Protein AF-A0A8S2TA05-F1 (afdb_monomer_lite)

Structure (mmCIF, N/CA/C/O backbone):
data_AF-A0A8S2TA05-F1
#
_entry.id   AF-A0A8S2TA05-F1
#
loop_
_atom_site.group_PDB
_atom_site.id
_atom_site.type_symbol
_atom_site.label_atom_id
_atom_site.label_alt_id
_atom_site.label_comp_id
_atom_site.label_asym_id
_atom_site.label_entity_id
_atom_site.label_seq_id
_atom_site.pdbx_PDB_ins_code
_atom_site.Cartn_x
_atom_site.Cartn_y
_atom_site.Cartn_z
_atom_site.occupancy
_atom_site.B_iso_or_equiv
_atom_site.auth_seq_id
_atom_site.auth_comp_id
_atom_site.auth_asym_id
_atom_site.auth_atom_id
_atom_site.pdbx_PDB_model_num
ATOM 1 N N . ILE A 1 1 ? 0.111 21.145 4.535 1.00 79.19 1 ILE A N 1
ATOM 2 C CA . ILE A 1 1 ? -0.981 20.754 3.618 1.00 79.19 1 ILE A CA 1
ATOM 3 C C . ILE A 1 1 ? -2.219 20.674 4.480 1.00 79.19 1 ILE A C 1
ATOM 5 O O . ILE A 1 1 ? -2.162 20.009 5.507 1.00 79.19 1 ILE A O 1
ATOM 9 N N . GLU A 1 2 ? -3.253 21.425 4.133 1.00 86.06 2 GLU A N 1
ATOM 10 C CA . GLU A 1 2 ? -4.548 21.349 4.802 1.00 86.06 2 GLU A CA 1
ATOM 11 C C . GLU A 1 2 ? -5.426 20.397 3.988 1.00 86.06 2 GLU A C 1
ATOM 13 O O . GLU A 1 2 ? -5.510 20.537 2.7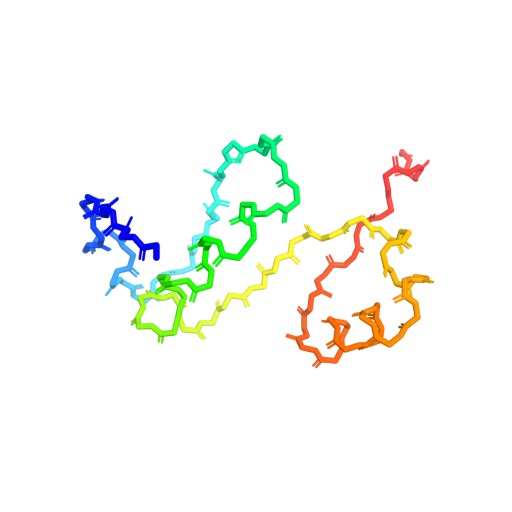67 1.00 86.06 2 GLU A O 1
ATOM 18 N N . TYR A 1 3 ? -5.992 19.386 4.644 1.00 88.19 3 TYR A N 1
ATOM 19 C CA . TYR A 1 3 ? -6.866 18.405 4.010 1.00 88.19 3 TYR A CA 1
ATOM 20 C C . TYR A 1 3 ? -8.311 18.721 4.384 1.00 88.19 3 TYR A C 1
ATOM 22 O O . TYR A 1 3 ? -8.657 18.721 5.563 1.00 88.19 3 TYR A O 1
ATOM 30 N N . CYS A 1 4 ? -9.156 18.954 3.382 1.00 91.94 4 CYS A N 1
ATOM 31 C CA . CYS A 1 4 ? -10.601 19.036 3.563 1.00 91.94 4 CYS A CA 1
ATOM 32 C C . CYS A 1 4 ? -11.203 17.672 3.226 1.00 91.94 4 CYS A C 1
ATOM 34 O O . CYS A 1 4 ? -11.106 17.222 2.084 1.00 91.94 4 CYS A O 1
ATOM 36 N N . VAL A 1 5 ? -11.794 17.011 4.220 1.00 91.75 5 VAL A N 1
ATOM 37 C CA . VAL A 1 5 ? -12.411 15.690 4.067 1.00 91.75 5 VAL A CA 1
ATOM 38 C C . VAL A 1 5 ? -13.892 15.802 4.392 1.00 91.75 5 VAL A C 1
ATOM 40 O O . VAL A 1 5 ? -14.264 16.275 5.463 1.00 91.75 5 VAL A O 1
ATOM 43 N N . GLU A 1 6 ? -14.738 15.353 3.473 1.00 94.06 6 GLU A N 1
ATOM 44 C CA . GLU A 1 6 ? -16.189 15.365 3.634 1.00 94.06 6 GLU A CA 1
ATOM 45 C C . GLU A 1 6 ? -16.724 13.937 3.765 1.00 94.06 6 GLU A C 1
ATOM 47 O O . GLU A 1 6 ? -16.234 13.017 3.113 1.00 94.06 6 GLU A O 1
ATOM 52 N N . ASN A 1 7 ? -17.762 13.758 4.586 1.00 93.69 7 ASN A N 1
ATOM 53 C CA . ASN A 1 7 ? -18.475 12.488 4.770 1.00 93.69 7 ASN A CA 1
ATOM 54 C C . ASN A 1 7 ? -17.612 11.300 5.238 1.00 93.69 7 ASN A C 1
ATOM 56 O O . ASN A 1 7 ? -17.878 10.150 4.883 1.00 93.69 7 ASN A O 1
ATOM 60 N N . ILE A 1 8 ? -16.603 11.564 6.072 1.00 91.44 8 ILE A N 1
ATOM 61 C CA . ILE A 1 8 ? -15.665 10.541 6.552 1.00 91.44 8 ILE A CA 1
ATOM 62 C C . ILE A 1 8 ? -16.342 9.396 7.322 1.00 91.44 8 ILE A C 1
ATOM 64 O O . ILE A 1 8 ? -15.899 8.254 7.235 1.00 91.44 8 ILE A O 1
ATOM 68 N N . GLN A 1 9 ? -17.477 9.668 7.970 1.00 91.38 9 GLN A N 1
ATOM 69 C CA . GLN A 1 9 ? -18.258 8.698 8.741 1.00 91.38 9 GLN A CA 1
ATOM 70 C C . GLN A 1 9 ? -18.722 7.475 7.935 1.00 91.38 9 GLN A C 1
ATOM 72 O O . GLN A 1 9 ? -19.086 6.452 8.508 1.00 91.38 9 GLN A O 1
ATOM 77 N N . VAL A 1 10 ? -18.722 7.561 6.600 1.00 90.50 10 VAL A N 1
ATOM 78 C CA . VAL A 1 10 ? -19.021 6.416 5.728 1.00 90.50 10 VAL A CA 1
ATOM 79 C C . VAL A 1 10 ? -17.958 5.319 5.865 1.00 90.50 10 VAL A C 1
ATOM 81 O O . VAL A 1 10 ? -18.280 4.149 5.671 1.00 90.50 10 VAL A O 1
ATOM 84 N N . LEU A 1 11 ? -16.723 5.676 6.229 1.00 89.19 11 LEU A N 1
ATOM 85 C CA . LEU A 1 11 ? -15.616 4.739 6.427 1.00 89.19 11 LEU A CA 1
ATOM 86 C C . LEU A 1 11 ? -15.566 4.154 7.850 1.00 89.19 11 LEU A C 1
ATOM 88 O O . LEU A 1 11 ? -14.974 3.100 8.032 1.00 89.19 11 LEU A O 1
ATOM 92 N N . ASP A 1 12 ? -16.264 4.747 8.827 1.00 88.12 12 ASP A N 1
ATOM 93 C CA . ASP A 1 12 ? -16.229 4.347 10.250 1.00 88.12 12 ASP A CA 1
ATOM 94 C C . ASP A 1 12 ?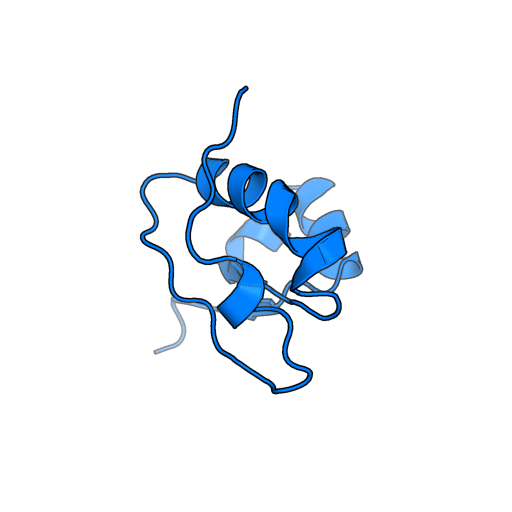 -17.020 3.064 10.580 1.00 88.12 12 ASP A C 1
ATOM 96 O O . ASP A 1 12 ? -17.331 2.776 11.740 1.00 88.12 12 ASP A O 1
ATOM 100 N N . ASN A 1 13 ? -17.382 2.273 9.571 1.00 83.88 13 ASN A N 1
ATOM 101 C CA . ASN A 1 13 ? -18.063 1.001 9.767 1.00 83.88 13 ASN A CA 1
ATOM 102 C C . ASN A 1 13 ? -17.073 -0.172 9.677 1.00 83.88 13 ASN A C 1
ATOM 104 O O . ASN A 1 13 ? -16.102 -0.147 8.931 1.00 83.88 13 ASN A O 1
ATOM 108 N N . ASN A 1 14 ? -17.335 -1.248 10.423 1.00 84.06 14 ASN A N 1
ATOM 109 C CA . ASN A 1 14 ? -16.470 -2.437 10.443 1.00 84.06 14 ASN A CA 1
ATOM 110 C C . ASN A 1 14 ? -16.708 -3.386 9.246 1.00 84.06 14 ASN A C 1
ATOM 112 O O . ASN A 1 14 ? -16.487 -4.593 9.371 1.00 84.06 14 ASN A O 1
ATOM 116 N N . GLN A 1 15 ? -17.212 -2.894 8.110 1.00 88.69 15 GLN A N 1
ATOM 117 C CA . GLN A 1 15 ? -17.439 -3.726 6.928 1.00 88.69 15 GLN A CA 1
ATOM 118 C C . GLN A 1 15 ? -16.260 -3.633 5.960 1.00 88.69 15 GLN A C 1
ATOM 120 O O . GLN A 1 15 ? -15.626 -2.594 5.798 1.00 88.69 15 GLN A O 1
ATOM 125 N N . SER A 1 16 ? -15.984 -4.736 5.265 1.00 88.88 16 SER A N 1
ATOM 126 C CA . SER A 1 16 ? -15.041 -4.724 4.150 1.00 88.88 16 SER A CA 1
ATOM 127 C C . SER A 1 16 ? -15.594 -3.865 3.013 1.00 88.88 16 SER A C 1
ATOM 129 O O . SER A 1 16 ? -16.725 -4.084 2.572 1.00 88.88 16 SER A O 1
ATOM 131 N N . CYS A 1 17 ? -14.787 -2.949 2.490 1.00 89.94 17 CYS A N 1
ATOM 132 C CA . CYS A 1 17 ? -15.141 -2.126 1.341 1.00 89.94 17 CYS A CA 1
ATOM 133 C C . CYS A 1 17 ? -13.975 -2.023 0.349 1.00 89.94 17 CYS A C 1
ATOM 135 O O . CYS A 1 17 ? -12.840 -2.386 0.655 1.00 89.94 17 CYS A O 1
ATOM 137 N N . ILE A 1 18 ? -14.272 -1.535 -0.857 1.00 91.50 18 ILE A N 1
ATOM 138 C CA . ILE A 1 18 ? -13.268 -1.189 -1.865 1.00 91.50 18 ILE A CA 1
ATOM 139 C C . ILE A 1 18 ? -13.299 0.327 -2.025 1.00 91.50 18 ILE A C 1
ATOM 141 O O . ILE A 1 18 ? -14.313 0.888 -2.443 1.00 91.50 18 ILE A O 1
ATOM 145 N N . ILE A 1 19 ? -12.185 0.984 -1.708 1.00 90.00 19 ILE A N 1
ATOM 146 C CA . ILE A 1 19 ? -12.027 2.423 -1.916 1.00 90.00 19 ILE A CA 1
ATOM 147 C C . ILE A 1 19 ? -11.572 2.640 -3.357 1.00 90.00 19 ILE A C 1
ATOM 149 O O . ILE A 1 19 ? -10.482 2.222 -3.747 1.00 90.00 19 ILE A O 1
ATOM 153 N N . VAL A 1 20 ? -12.416 3.296 -4.151 1.00 91.75 20 VAL A N 1
ATOM 154 C CA . VAL A 1 20 ? -12.101 3.673 -5.531 1.00 91.75 20 VAL A CA 1
ATOM 155 C C . VAL A 1 20 ? -11.865 5.174 -5.570 1.00 91.75 20 VAL A C 1
ATOM 157 O O . VAL A 1 20 ? -12.780 5.961 -5.343 1.00 91.75 20 VAL A O 1
ATOM 160 N N . ALA A 1 21 ? -10.630 5.561 -5.865 1.00 90.31 21 ALA A N 1
ATOM 161 C CA . ALA A 1 21 ? -10.234 6.949 -6.034 1.00 90.31 21 ALA A CA 1
ATOM 162 C C . ALA A 1 21 ? -9.769 7.187 -7.472 1.00 90.31 21 ALA A C 1
ATOM 164 O O . ALA A 1 21 ? -9.240 6.287 -8.129 1.00 90.31 21 ALA A O 1
ATOM 165 N N . ASN A 1 22 ? -9.946 8.415 -7.958 1.00 93.12 22 ASN A N 1
ATOM 166 C CA . ASN A 1 22 ? -9.259 8.837 -9.171 1.00 93.12 22 ASN A CA 1
ATOM 167 C C . ASN A 1 22 ? -7.737 8.786 -8.938 1.00 93.12 22 ASN A C 1
ATOM 169 O O . ASN A 1 22 ? -7.281 9.054 -7.828 1.00 93.12 22 ASN A O 1
ATOM 173 N N . HIS A 1 23 ? -6.967 8.458 -9.976 1.00 90.25 23 HIS A N 1
ATOM 174 C CA . HIS A 1 23 ? -5.511 8.372 -9.901 1.00 90.25 23 HIS A CA 1
ATOM 175 C C . HIS A 1 23 ? -4.876 9.450 -10.787 1.00 90.25 23 HIS A C 1
ATOM 177 O O . HIS A 1 23 ? -4.499 9.203 -11.934 1.00 90.25 23 HIS A O 1
ATOM 183 N N . GLN A 1 24 ? -4.817 10.671 -10.261 1.00 90.88 24 GLN A N 1
ATOM 184 C CA . GLN A 1 24 ? -4.230 11.826 -10.935 1.00 90.88 24 GLN A CA 1
ATOM 185 C C . GLN A 1 24 ? -2.699 11.804 -10.844 1.00 90.88 24 GLN A C 1
ATOM 187 O O . GLN A 1 24 ? -2.018 12.291 -11.750 1.00 90.88 24 GLN A O 1
ATOM 192 N N . SER A 1 25 ? -2.141 11.231 -9.775 1.00 91.38 25 SER A N 1
ATOM 193 C CA . SER A 1 25 ? -0.697 11.093 -9.604 1.00 91.38 25 SER A CA 1
ATOM 194 C C . SER A 1 25 ? -0.319 10.042 -8.555 1.00 91.38 25 SER A C 1
ATOM 196 O O . SER A 1 25 ? -1.136 9.579 -7.765 1.00 91.38 25 SER A O 1
ATOM 198 N N . SER A 1 26 ? 0.965 9.696 -8.463 1.00 86.56 26 SER A N 1
ATOM 199 C CA . SER A 1 26 ? 1.456 8.858 -7.360 1.00 86.56 26 SER A CA 1
ATOM 200 C C . SER A 1 26 ? 1.350 9.529 -5.984 1.00 86.56 26 SER A C 1
ATOM 202 O O . SER A 1 26 ? 1.445 8.834 -4.975 1.00 86.56 26 SER A O 1
ATOM 204 N N . ILE A 1 27 ? 1.159 10.855 -5.917 1.00 88.94 27 ILE A N 1
ATOM 205 C CA . ILE A 1 27 ? 1.035 11.586 -4.647 1.00 88.94 27 ILE A CA 1
ATOM 206 C C . ILE A 1 27 ? -0.320 11.357 -3.972 1.00 88.94 27 ILE A C 1
ATOM 208 O O . ILE A 1 27 ? -0.428 11.541 -2.762 1.00 88.94 27 ILE A O 1
ATOM 212 N N . ASP A 1 28 ? -1.323 10.894 -4.724 1.00 89.25 28 ASP A N 1
ATOM 213 C CA . ASP A 1 28 ? -2.670 10.608 -4.220 1.00 89.25 28 ASP A CA 1
ATOM 214 C C . ASP A 1 28 ? -2.617 9.599 -3.057 1.00 89.25 28 ASP A C 1
ATOM 216 O O . ASP A 1 28 ? -3.360 9.711 -2.083 1.00 89.25 28 ASP A O 1
ATOM 220 N N . PHE A 1 29 ? -1.657 8.666 -3.111 1.00 87.88 29 PHE A N 1
ATOM 221 C CA . PHE A 1 29 ? -1.363 7.712 -2.042 1.00 87.88 29 PHE A CA 1
ATOM 222 C C . PHE A 1 29 ? -1.029 8.397 -0.707 1.00 87.88 29 PHE A C 1
ATOM 224 O O . PHE A 1 29 ? -1.522 7.981 0.338 1.00 87.88 29 PHE A O 1
ATOM 231 N N . ILE A 1 30 ? -0.237 9.473 -0.738 1.00 87.69 30 ILE A N 1
ATOM 232 C CA . ILE A 1 30 ? 0.138 10.234 0.464 1.00 87.69 30 ILE A CA 1
ATOM 233 C C . ILE A 1 30 ? -1.093 10.935 1.053 1.00 87.69 30 ILE A C 1
ATOM 235 O O . ILE A 1 30 ? -1.240 10.993 2.270 1.00 87.69 30 ILE A O 1
ATOM 239 N N . GLY A 1 31 ? -2.004 11.419 0.204 1.00 87.38 31 GLY A N 1
ATOM 240 C CA . GLY A 1 31 ? -3.279 11.981 0.652 1.00 87.38 31 GLY A CA 1
ATOM 241 C C . GLY A 1 31 ? -4.161 10.943 1.353 1.00 87.38 31 GLY A C 1
ATOM 242 O O . GLY A 1 31 ? -4.739 11.234 2.396 1.00 87.38 31 GLY A O 1
ATOM 243 N N . MET A 1 32 ? -4.210 9.707 0.846 1.00 88.31 32 MET A N 1
ATOM 244 C CA . MET A 1 32 ? -4.981 8.628 1.481 1.00 88.31 32 MET A CA 1
ATOM 245 C C . MET A 1 32 ? -4.414 8.192 2.842 1.00 88.31 32 MET A C 1
ATOM 247 O O . MET A 1 32 ? -5.179 7.816 3.731 1.00 88.31 32 MET A O 1
ATOM 251 N N . MET A 1 33 ? -3.100 8.330 3.062 1.00 87.12 33 MET A N 1
ATOM 252 C CA . MET A 1 33 ? -2.482 8.087 4.374 1.00 87.12 33 MET A CA 1
ATOM 253 C C . MET A 1 33 ? -3.005 9.011 5.480 1.00 87.12 33 MET A C 1
ATOM 255 O O . MET A 1 33 ? -2.861 8.672 6.651 1.00 87.12 33 MET A O 1
ATOM 259 N N . TYR A 1 34 ? -3.627 10.145 5.139 1.00 88.12 34 TYR A N 1
ATOM 260 C CA . TYR A 1 34 ? -4.247 11.033 6.122 1.00 88.12 34 TYR A CA 1
ATOM 261 C C . TYR A 1 34 ? -5.493 10.412 6.775 1.00 88.12 34 TYR A C 1
ATOM 263 O O . TYR A 1 34 ? -5.699 10.580 7.972 1.00 88.12 34 TYR A O 1
ATOM 271 N N . ILE A 1 35 ? -6.305 9.666 6.014 1.00 87.50 35 ILE A N 1
ATOM 272 C CA . ILE A 1 35 ? -7.571 9.092 6.507 1.00 87.50 35 ILE A CA 1
ATOM 273 C C . ILE A 1 35 ? -7.425 7.657 7.036 1.00 87.50 35 ILE A C 1
ATOM 275 O O . ILE A 1 35 ? -8.232 7.215 7.850 1.00 87.50 35 ILE A O 1
ATOM 279 N N . TRP A 1 36 ? -6.412 6.905 6.591 1.00 87.38 36 TRP A N 1
ATOM 280 C CA . TRP A 1 36 ? -6.287 5.478 6.913 1.00 87.38 36 TRP A CA 1
ATOM 281 C C . TRP A 1 36 ? -6.138 5.122 8.398 1.00 87.38 36 TRP A C 1
ATOM 283 O O 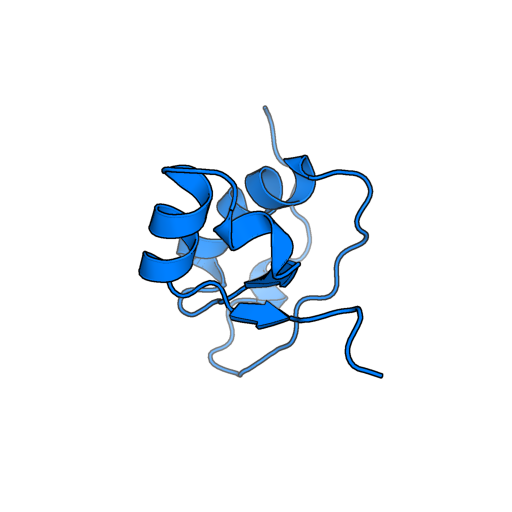. TRP A 1 36 ? -6.846 4.201 8.821 1.00 87.38 36 TRP A O 1
ATOM 293 N N 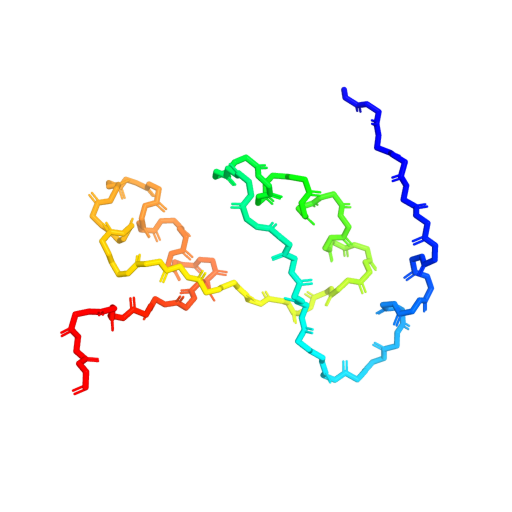. PRO A 1 37 ? -5.256 5.776 9.184 1.00 83.19 37 PRO A N 1
ATOM 294 C CA . PRO A 1 37 ? -4.980 5.355 10.559 1.00 83.19 37 PRO A CA 1
ATOM 295 C C . PRO A 1 37 ? -6.220 5.403 11.453 1.00 83.19 37 PRO A C 1
ATOM 297 O O . PRO A 1 37 ? -6.430 4.500 12.261 1.00 83.19 37 PRO A O 1
ATOM 300 N N . GLU A 1 38 ? -7.047 6.431 11.261 1.00 83.81 38 GLU A N 1
ATOM 301 C CA . GLU A 1 38 ? -8.220 6.698 12.092 1.00 83.81 38 GLU A CA 1
ATOM 302 C C . GLU A 1 38 ? -9.477 5.994 11.562 1.00 83.81 38 GLU A C 1
ATOM 304 O O . GLU A 1 38 ? -10.228 5.420 12.346 1.00 83.81 38 GLU A O 1
ATOM 309 N N . HIS A 1 39 ? -9.683 5.968 10.237 1.00 87.88 39 HIS A N 1
ATOM 310 C CA . HIS A 1 39 ? -10.984 5.599 9.661 1.00 87.88 39 HIS A CA 1
ATOM 311 C C . HIS A 1 39 ? -11.006 4.270 8.899 1.00 87.88 39 HIS A C 1
ATOM 313 O O . HIS A 1 39 ? -12.075 3.710 8.705 1.00 87.88 39 HIS A O 1
ATOM 319 N N . VAL A 1 40 ? -9.861 3.736 8.446 1.00 84.75 40 VAL A N 1
ATOM 320 C CA . VAL A 1 40 ? -9.851 2.546 7.561 1.00 84.75 40 VAL A CA 1
ATOM 321 C C . VAL A 1 40 ? -9.181 1.324 8.202 1.00 84.75 40 VAL A C 1
ATOM 323 O O . VAL A 1 40 ? -9.494 0.212 7.798 1.00 84.75 40 VAL A O 1
ATOM 326 N N . ARG A 1 41 ? -8.339 1.508 9.236 1.00 76.00 41 ARG A N 1
ATOM 327 C CA . ARG A 1 41 ? -7.664 0.516 10.125 1.00 76.00 41 ARG A CA 1
ATOM 328 C C . ARG A 1 41 ? -6.970 -0.694 9.472 1.00 76.00 41 ARG A C 1
ATOM 330 O O . ARG A 1 41 ? -5.797 -0.919 9.750 1.00 76.00 41 ARG A O 1
ATOM 337 N N . TYR A 1 42 ? -7.652 -1.476 8.640 1.00 83.19 42 TYR A N 1
ATOM 338 C CA . TYR A 1 42 ? -7.135 -2.627 7.902 1.00 83.19 42 TYR A CA 1
ATOM 339 C C . TYR A 1 42 ? -7.317 -2.401 6.398 1.00 83.19 42 TYR A C 1
ATOM 341 O O . TYR A 1 42 ? -8.290 -2.845 5.792 1.00 83.19 42 TYR A O 1
ATOM 349 N N . CYS A 1 43 ? -6.369 -1.683 5.796 1.00 87.31 43 CYS A N 1
ATOM 350 C CA . CYS A 1 43 ? -6.363 -1.383 4.369 1.00 87.31 43 CYS A CA 1
ATOM 351 C C . CYS A 1 43 ? -5.111 -1.961 3.713 1.00 87.31 43 CYS A C 1
ATOM 353 O O . CYS A 1 43 ? -4.021 -1.883 4.276 1.00 87.31 43 CYS A O 1
ATOM 355 N N . THR A 1 44 ? -5.268 -2.479 2.501 1.00 91.00 44 THR A N 1
ATOM 356 C CA . THR A 1 44 ? -4.159 -2.678 1.570 1.00 91.00 44 THR A CA 1
ATOM 357 C C . THR A 1 44 ? -4.432 -1.886 0.299 1.00 91.00 44 THR A C 1
ATOM 359 O O . THR A 1 44 ? -5.581 -1.579 -0.028 1.00 91.00 44 THR A O 1
ATOM 362 N N . ILE A 1 45 ? -3.366 -1.548 -0.417 1.00 91.19 45 ILE A N 1
ATOM 363 C CA . ILE A 1 45 ? -3.434 -0.899 -1.720 1.00 91.19 45 ILE A CA 1
ATOM 364 C C . ILE A 1 45 ? -2.985 -1.853 -2.814 1.00 91.19 45 ILE A C 1
ATOM 366 O O . ILE A 1 45 ? -2.130 -2.711 -2.606 1.00 91.19 45 ILE A O 1
ATOM 370 N N . LEU A 1 46 ? -3.528 -1.635 -4.007 1.00 93.19 46 LEU A N 1
ATOM 371 C CA . LEU A 1 46 ? -3.072 -2.303 -5.214 1.00 93.19 46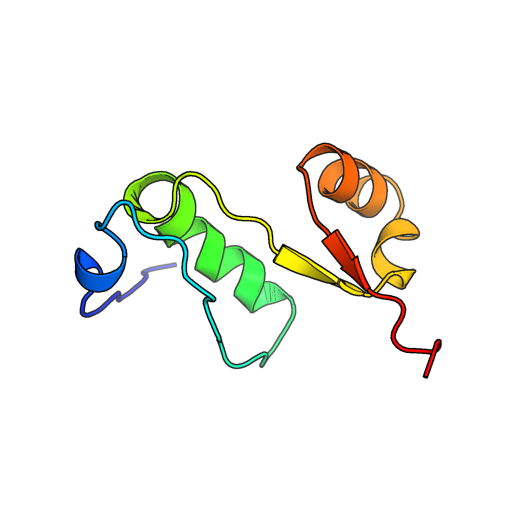 LEU A CA 1
ATOM 372 C C . LEU A 1 46 ? -2.001 -1.446 -5.889 1.00 93.19 46 LEU A C 1
ATOM 374 O O . LEU A 1 46 ? -2.254 -0.308 -6.289 1.00 93.19 46 LEU A O 1
ATOM 378 N N . ALA A 1 47 ? -0.807 -2.008 -6.033 1.00 93.62 47 ALA A N 1
ATOM 379 C CA . ALA A 1 47 ? 0.325 -1.389 -6.704 1.00 93.62 47 ALA A CA 1
ATOM 380 C C . ALA A 1 47 ? 0.711 -2.174 -7.962 1.00 93.62 47 ALA A C 1
ATOM 382 O O . ALA A 1 47 ? 0.463 -3.371 -8.090 1.00 93.62 47 ALA A O 1
ATOM 383 N N . LYS A 1 48 ? 1.349 -1.501 -8.920 1.00 93.62 48 LYS A N 1
ATOM 384 C CA . LYS A 1 48 ? 1.920 -2.173 -10.094 1.00 93.62 48 LYS A CA 1
ATOM 385 C C . LYS A 1 48 ? 3.104 -3.039 -9.669 1.00 93.62 48 LYS A C 1
ATOM 387 O O . LYS A 1 48 ? 3.950 -2.554 -8.922 1.00 93.62 48 LYS A O 1
ATOM 392 N N . LYS A 1 49 ? 3.218 -4.264 -10.184 1.00 94.44 49 LYS A N 1
ATOM 393 C CA . LYS A 1 49 ? 4.328 -5.187 -9.873 1.00 94.44 49 LYS A CA 1
ATOM 394 C C . LYS A 1 49 ? 5.717 -4.577 -10.074 1.00 94.44 49 LYS A C 1
ATOM 396 O O . LYS A 1 49 ? 6.628 -4.878 -9.310 1.00 94.44 49 LYS A O 1
ATOM 401 N N . GLU A 1 50 ? 5.878 -3.675 -11.036 1.00 93.50 50 GLU A N 1
ATOM 402 C CA . GLU A 1 50 ? 7.133 -2.966 -11.296 1.00 93.50 50 GLU A CA 1
ATOM 403 C C . GLU A 1 50 ? 7.597 -2.107 -10.102 1.00 93.50 50 GLU A C 1
ATOM 405 O O . GLU A 1 50 ? 8.793 -1.860 -9.962 1.00 93.50 50 GLU A O 1
ATOM 410 N N . LEU A 1 51 ? 6.691 -1.696 -9.204 1.00 93.12 51 LEU A N 1
ATOM 411 C CA . LEU A 1 51 ? 7.040 -0.935 -7.998 1.00 93.12 51 LEU A CA 1
ATOM 412 C C . LEU A 1 51 ? 7.812 -1.764 -6.962 1.00 93.12 51 LEU A C 1
ATOM 414 O O . LEU A 1 51 ? 8.536 -1.172 -6.165 1.00 93.12 51 LEU A O 1
ATOM 418 N N . LEU A 1 52 ? 7.766 -3.103 -7.012 1.00 94.25 52 LEU A N 1
ATOM 419 C CA . LEU A 1 52 ? 8.657 -3.949 -6.201 1.00 94.25 52 LEU A CA 1
ATOM 420 C C . LEU A 1 52 ? 10.137 -3.684 -6.507 1.00 94.25 52 LEU A C 1
ATOM 422 O O . LEU A 1 52 ? 10.986 -3.843 -5.634 1.00 94.25 52 LEU A O 1
ATOM 426 N N . LEU A 1 53 ? 10.451 -3.251 -7.732 1.00 94.44 53 LEU A N 1
ATOM 427 C CA . LEU A 1 53 ? 11.818 -2.970 -8.173 1.00 94.44 53 LEU A CA 1
ATOM 428 C C . LEU A 1 53 ? 12.303 -1.571 -7.766 1.00 94.44 53 LEU A C 1
ATOM 430 O O . LEU A 1 53 ? 13.458 -1.233 -8.022 1.00 94.44 53 LEU A O 1
ATOM 434 N N . ALA A 1 54 ? 11.471 -0.762 -7.102 1.00 95.12 54 ALA A N 1
ATOM 435 C CA . ALA A 1 54 ? 11.819 0.580 -6.629 1.00 95.12 54 ALA A CA 1
ATOM 436 C C . ALA A 1 54 ? 12.715 0.558 -5.367 1.00 95.12 54 ALA A C 1
ATOM 438 O O . ALA A 1 54 ? 12.510 1.322 -4.420 1.00 95.12 54 ALA A O 1
ATOM 439 N N . GLY A 1 55 ? 13.704 -0.339 -5.332 1.00 95.19 55 GLY A N 1
ATOM 440 C CA . GLY A 1 55 ? 14.698 -0.450 -4.267 1.00 95.19 55 GLY A CA 1
ATOM 441 C C . GLY A 1 55 ? 14.077 -0.581 -2.866 1.00 95.19 55 GLY A C 1
ATOM 442 O O . GLY A 1 55 ? 13.133 -1.355 -2.684 1.00 95.19 55 GLY A O 1
ATOM 443 N N . PRO A 1 56 ? 14.569 0.178 -1.866 1.00 96.69 56 PRO A N 1
ATOM 444 C CA . PRO A 1 56 ? 14.044 0.125 -0.501 1.00 96.69 56 PRO A CA 1
ATOM 445 C C . PRO A 1 56 ? 12.545 0.424 -0.395 1.00 96.69 56 PRO A C 1
ATOM 447 O O . PRO A 1 56 ? 11.877 -0.136 0.469 1.00 96.69 56 PRO A O 1
ATOM 450 N N . PHE A 1 57 ? 12.000 1.271 -1.275 1.00 93.38 57 PHE A N 1
ATOM 451 C CA . PHE A 1 57 ? 10.570 1.581 -1.285 1.00 93.38 57 PHE A CA 1
ATOM 452 C C . PHE A 1 57 ? 9.730 0.366 -1.699 1.00 93.38 57 PHE A C 1
ATOM 454 O O . PHE A 1 57 ? 8.725 0.063 -1.056 1.00 93.38 57 PHE A O 1
ATOM 461 N N . GLY A 1 58 ? 10.157 -0.359 -2.736 1.00 94.69 58 GLY A N 1
ATOM 462 C CA . GLY A 1 58 ? 9.481 -1.579 -3.188 1.00 94.69 58 GLY A CA 1
ATOM 463 C C . GLY A 1 58 ? 9.459 -2.661 -2.109 1.00 94.69 58 GLY A C 1
ATOM 464 O O . GLY A 1 58 ? 8.408 -3.216 -1.798 1.00 94.69 58 GLY A O 1
ATOM 465 N N . LEU A 1 59 ? 10.602 -2.894 -1.458 1.00 95.88 59 LEU A N 1
ATOM 466 C CA . LEU A 1 59 ? 10.687 -3.842 -0.346 1.00 95.88 59 LEU A CA 1
ATOM 467 C C . LEU A 1 59 ? 9.853 -3.392 0.865 1.00 95.88 59 LEU A C 1
ATOM 469 O O . LEU A 1 59 ? 9.136 -4.196 1.454 1.00 95.88 59 LEU A O 1
ATOM 473 N N . GLY A 1 60 ? 9.933 -2.109 1.228 1.00 95.88 60 GLY A N 1
ATOM 474 C CA . GLY A 1 60 ? 9.195 -1.550 2.359 1.00 95.88 60 GLY A CA 1
ATOM 475 C C . GLY A 1 60 ? 7.681 -1.616 2.165 1.00 95.88 60 GLY A C 1
ATOM 476 O O . GLY A 1 60 ? 6.966 -1.998 3.085 1.00 95.88 60 GLY A O 1
ATOM 477 N N . SER A 1 61 ? 7.192 -1.309 0.962 1.00 93.94 61 SER A N 1
ATOM 478 C CA . SER A 1 61 ? 5.766 -1.423 0.629 1.00 93.94 61 SER A CA 1
ATOM 479 C C . SER A 1 61 ? 5.281 -2.875 0.644 1.00 93.94 61 SER A C 1
ATOM 481 O O . SER A 1 61 ? 4.219 -3.149 1.197 1.00 93.94 61 SER A O 1
ATOM 483 N N . TRP A 1 62 ? 6.076 -3.822 0.140 1.00 94.75 62 TRP A N 1
ATOM 484 C CA . TRP A 1 62 ? 5.760 -5.249 0.247 1.00 94.75 62 TRP A CA 1
ATOM 485 C C . TRP A 1 62 ? 5.657 -5.732 1.697 1.00 94.75 62 TRP A C 1
ATOM 487 O O . TRP A 1 62 ? 4.680 -6.382 2.060 1.00 94.75 62 TRP A O 1
ATOM 497 N N . LEU A 1 63 ? 6.607 -5.348 2.555 1.00 95.00 63 LEU A N 1
ATOM 498 C CA . LEU A 1 63 ? 6.557 -5.668 3.986 1.00 95.00 63 LEU A CA 1
ATOM 499 C C . LEU A 1 63 ? 5.376 -4.997 4.705 1.00 95.00 63 LEU A C 1
ATOM 501 O O . LEU A 1 63 ? 4.876 -5.536 5.689 1.00 95.00 63 LEU A O 1
ATOM 505 N N . ALA A 1 64 ? 4.914 -3.848 4.209 1.00 91.25 64 ALA A N 1
ATOM 506 C CA . ALA A 1 64 ? 3.734 -3.150 4.712 1.00 91.25 64 ALA A CA 1
ATOM 507 C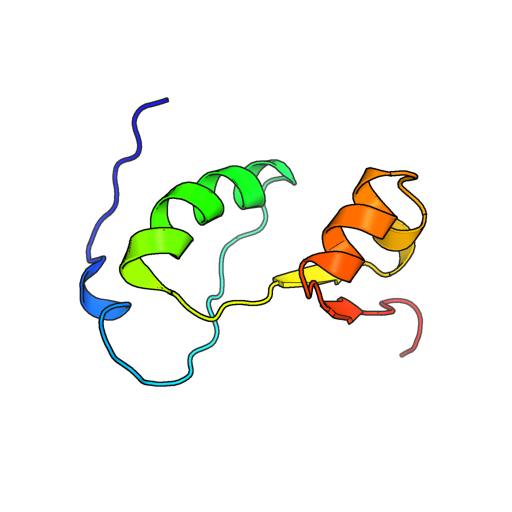 C . ALA A 1 64 ? 2.400 -3.760 4.230 1.00 91.25 64 ALA A C 1
ATOM 509 O O . ALA A 1 64 ? 1.343 -3.227 4.562 1.00 91.25 64 ALA A O 1
ATOM 510 N N . GLY A 1 65 ? 2.428 -4.861 3.468 1.00 91.94 65 GLY A N 1
ATOM 511 C CA . GLY A 1 65 ? 1.230 -5.577 3.024 1.00 91.94 65 GLY A CA 1
ATOM 512 C C . GLY A 1 65 ? 0.584 -5.021 1.755 1.00 91.94 65 GLY A C 1
ATOM 513 O O . GLY A 1 65 ? -0.598 -5.271 1.531 1.00 91.94 65 GLY A O 1
ATOM 514 N N . VAL A 1 66 ? 1.321 -4.257 0.938 1.00 93.69 66 VAL A N 1
ATOM 515 C CA . VAL A 1 66 ? 0.856 -3.797 -0.383 1.00 93.69 66 VAL A CA 1
ATOM 516 C C . VAL A 1 66 ? 0.738 -4.976 -1.345 1.00 93.69 66 VAL A C 1
ATOM 518 O O . VAL A 1 66 ? 1.682 -5.749 -1.510 1.00 93.69 66 VAL A O 1
ATOM 521 N N . GLU A 1 67 ? -0.402 -5.068 -2.027 1.00 94.75 67 GLU A N 1
ATOM 522 C CA . GLU A 1 67 ? -0.668 -6.114 -3.009 1.00 94.75 67 GLU A CA 1
ATOM 523 C C . GLU A 1 67 ? -0.241 -5.674 -4.412 1.00 94.75 67 GLU A C 1
ATOM 525 O O . GLU A 1 67 ? -0.637 -4.620 -4.918 1.00 94.75 67 GLU A O 1
ATOM 530 N N . PHE A 1 68 ? 0.583 -6.492 -5.066 1.00 94.62 68 PHE A N 1
ATOM 531 C CA . PHE A 1 68 ? 1.175 -6.161 -6.360 1.00 94.62 68 PHE A CA 1
ATOM 532 C C . PHE A 1 68 ? 0.480 -6.893 -7.503 1.00 94.62 68 PHE A C 1
ATOM 534 O O . PHE A 1 68 ? 0.457 -8.121 -7.558 1.00 94.62 68 PHE A O 1
ATOM 541 N N . VAL A 1 69 ? -0.025 -6.128 -8.468 1.00 93.94 69 VAL A N 1
ATOM 542 C CA . VAL A 1 69 ? -0.736 -6.646 -9.638 1.00 93.94 69 VAL A CA 1
ATOM 543 C C . VAL A 1 69 ? 0.160 -6.581 -10.871 1.00 93.94 69 VAL A C 1
ATOM 545 O O . VAL A 1 69 ? 0.715 -5.531 -11.214 1.00 93.94 69 VAL A O 1
ATOM 548 N N . ASP A 1 70 ? 0.278 -7.715 -11.562 1.00 92.94 70 ASP A N 1
ATOM 549 C CA . ASP A 1 70 ? 0.927 -7.803 -12.868 1.00 92.94 70 ASP A CA 1
ATOM 550 C C . ASP A 1 70 ? -0.051 -7.356 -13.960 1.00 92.94 70 ASP A C 1
ATOM 552 O O . ASP A 1 70 ? -0.991 -8.069 -14.299 1.00 92.94 70 ASP A O 1
ATOM 556 N N . ARG A 1 71 ? 0.152 -6.155 -14.510 1.00 85.12 71 ARG A N 1
ATOM 557 C CA . ARG A 1 71 ? -0.726 -5.607 -15.559 1.00 85.12 71 ARG A CA 1
ATOM 558 C C . ARG A 1 71 ? -0.440 -6.176 -16.951 1.00 85.12 71 ARG A C 1
ATOM 560 O O . ARG A 1 71 ? -1.211 -5.903 -17.872 1.00 85.12 71 ARG A O 1
ATOM 567 N N . ASN A 1 72 ? 0.659 -6.912 -17.116 1.00 85.69 72 ASN A N 1
ATOM 568 C CA . ASN A 1 72 ? 1.061 -7.486 -18.399 1.00 85.69 72 ASN A CA 1
ATOM 569 C C . ASN A 1 72 ? 0.561 -8.927 -18.568 1.00 85.69 72 ASN A C 1
ATOM 571 O O . ASN A 1 72 ? 0.515 -9.423 -19.692 1.00 85.69 72 ASN A O 1
ATOM 575 N N . ASN A 1 73 ? 0.150 -9.578 -17.477 1.00 76.50 73 ASN A N 1
ATOM 576 C CA . ASN A 1 73 ? -0.508 -10.877 -17.503 1.00 76.50 73 ASN A CA 1
ATOM 577 C C . ASN A 1 73 ? -2.015 -10.677 -17.756 1.00 76.50 73 ASN A C 1
ATOM 579 O O . ASN A 1 73 ? -2.750 -10.317 -16.836 1.00 76.50 73 ASN A O 1
ATOM 583 N N . ARG A 1 74 ? -2.440 -10.812 -19.020 1.00 60.25 74 ARG A N 1
ATOM 584 C CA . ARG A 1 74 ? -3.847 -10.702 -19.444 1.00 60.25 74 ARG A CA 1
ATOM 585 C C . ARG A 1 74 ? -4.572 -12.032 -19.338 1.00 60.25 74 ARG A C 1
ATOM 587 O O . ARG A 1 74 ? -3.999 -13.029 -19.826 1.00 60.25 74 ARG A O 1
#

Secondary structure (DSSP, 8-state):
-------GGGT-SSS--------S-TTHHHHHTTTIIIIISS---EEEGGGGGSHHHHHHHHHTTPEEE-SS--

Sequence (74 aa):
IEYCVENIQVLDNNQSCIIVANHQSSIDFIGMMYIWPEHVRYCTILAKKELLLAGPFGLGSWLAGVEFVDRNNR

Radius of gyration: 13.86 Å; chains: 1; bounding box: 34×32×32 Å

Foldseek 3Di:
DDDDDPPLVVQQDPDDDDDDDDPPDPCVVVVVVVSCVPRNPDDEEEDAQCLCVVPPRNVVNVVVVHHHDHPPPD

pLDDT: mean 89.68, std 5.54, range [60.25, 96.69]

Organism: NCBI:txid392030

InterPro domains:
  IPR002123 Phospholipid/glycerol acyltransferase [PF01553] (4-73)